Protein AF-A0A7S0SVU7-F1 (afdb_monomer_lite)

pLDDT: mean 75.32, std 24.33, range [24.69, 98.5]

Radius of gyration: 23.38 Å; chains: 1; bounding box: 61×50×59 Å

InterPro domains:
  IPR006555 ATP-dependent helicase, C-terminal [PF13307] (29-167)
  IPR027417 P-loop containing nucleoside triphosphate hydrolase [G3DSA:3.40.50.300] (7-167)
  IPR045028 Helicase superfamily 1/2, DinG/Rad3-like [PTHR11472] (2-167)

Sequence (167 aa):
GAGPSGRTFDFSFSARAAPEMIDELGRLLVNACAVVPGGVVVFFPSFKYADDVYARWVKTGAMGQLSKHKSVFREPRTAAKVEKVLRDFAVAVRNVRNEWNSASTAAGTTPTTARGEGGTHTDSQYHSRAAGGLAGSAKASRAGAVMLCVCGGKLSEGINFKDELGR

Organism: NCBI:txid81844

Foldseek 3Di:
DAFPVRHDADCPPVCCLPLVNLVRVLRRLLVCLQPDFFAAEAADADPVSLVSSVVSCVVVVSVVSSVLAAAEAEADQDPVCRVVSVVVQNVQRVLLVVVVVVVVVVVPDDPPPPDDDDDDDDDDDDDDDDDDDDDPPPPSSRRGHYYYHYPVGPCNPPPPPPPSRHD

Secondary structure (DSSP, 8-state):
-B-TTSPBP--STTTTTSHHHHHHHHHHHHHHHHHS-EEEEEEES-HHHHHHHHHHHHHHSHHHHHHHHSEEEE--SSHHHHHHHHHHHHHHHHHHHHHHHHHHHHTT-----------------------------------EEEEEEETTSHHHHH----TTS--

Structure (mmCIF, N/CA/C/O backbone):
data_AF-A0A7S0SVU7-F1
#
_entry.id   AF-A0A7S0SVU7-F1
#
loop_
_atom_site.group_PDB
_atom_site.id
_atom_site.type_symbol
_atom_site.label_atom_id
_atom_site.label_alt_id
_atom_site.label_comp_id
_atom_site.label_asym_id
_atom_site.label_entity_id
_atom_site.label_seq_id
_atom_site.pdbx_PDB_ins_code
_atom_site.Cartn_x
_atom_site.Cartn_y
_atom_site.Cartn_z
_atom_site.occupancy
_atom_site.B_iso_or_equiv
_atom_site.auth_seq_id
_atom_site.auth_comp_id
_atom_site.auth_asym_id
_atom_site.auth_atom_id
_atom_site.pdbx_PDB_model_num
ATOM 1 N N . GLY A 1 1 ? -4.982 -18.646 -6.485 1.00 74.19 1 GLY A N 1
ATOM 2 C CA . GLY A 1 1 ? -6.172 -17.918 -5.997 1.00 74.19 1 GLY A CA 1
ATOM 3 C C . GLY A 1 1 ? -6.513 -16.799 -6.963 1.00 74.19 1 GLY A C 1
ATOM 4 O O . GLY A 1 1 ? -5.608 -16.330 -7.646 1.00 74.19 1 GLY A O 1
ATOM 5 N N . ALA A 1 2 ? -7.783 -16.404 -7.050 1.00 89.88 2 ALA A N 1
ATOM 6 C CA . ALA A 1 2 ? -8.232 -15.284 -7.883 1.00 89.88 2 ALA A CA 1
ATOM 7 C C . ALA A 1 2 ? -8.342 -13.987 -7.066 1.00 89.88 2 ALA A C 1
ATOM 9 O O . ALA A 1 2 ? -8.571 -14.028 -5.856 1.00 89.88 2 ALA A O 1
ATOM 10 N N . GLY A 1 3 ? -8.147 -12.852 -7.730 1.00 90.00 3 GLY A N 1
ATOM 11 C CA . GLY A 1 3 ? -8.299 -11.518 -7.172 1.00 90.00 3 GLY A CA 1
ATOM 12 C C . GLY A 1 3 ? -9.733 -10.987 -7.243 1.00 90.00 3 GLY A C 1
ATOM 13 O O . GLY A 1 3 ? -10.622 -11.658 -7.772 1.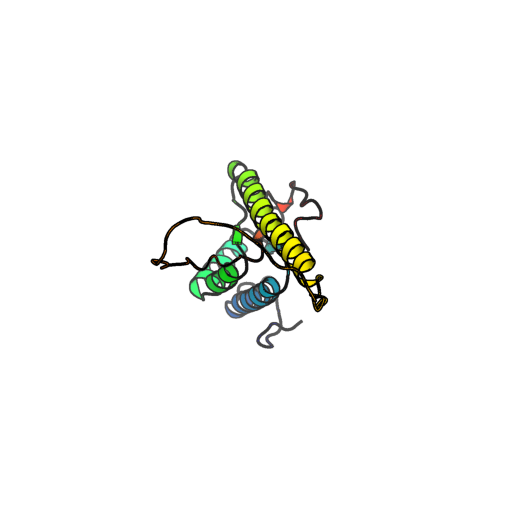00 90.00 3 GLY A O 1
ATOM 14 N N . PRO A 1 4 ? -9.976 -9.778 -6.705 1.00 93.75 4 PRO A N 1
ATOM 15 C CA . PRO A 1 4 ? -11.314 -9.187 -6.607 1.00 93.75 4 PRO A CA 1
ATOM 16 C C . PRO A 1 4 ? -12.079 -9.017 -7.928 1.00 93.75 4 PRO A C 1
ATOM 18 O O . PRO A 1 4 ? -13.301 -8.930 -7.907 1.00 93.75 4 PRO A O 1
ATOM 21 N N . SER A 1 5 ? -11.391 -8.955 -9.068 1.00 93.75 5 SER A N 1
ATOM 22 C CA . SER A 1 5 ? -11.994 -8.898 -10.407 1.00 93.75 5 SER A CA 1
ATOM 23 C C . SER A 1 5 ? -12.196 -10.277 -11.050 1.00 93.75 5 SER A C 1
ATOM 25 O O . SER A 1 5 ? -12.621 -10.362 -12.199 1.00 93.75 5 SER A O 1
ATOM 27 N N . GLY A 1 6 ? -11.859 -11.363 -10.346 1.00 91.25 6 GLY A N 1
ATOM 28 C CA . GLY A 1 6 ? -11.866 -12.730 -10.874 1.00 91.25 6 GLY A CA 1
ATOM 29 C C . GLY A 1 6 ? -10.586 -13.121 -11.621 1.00 91.25 6 GLY A C 1
ATOM 30 O O . GLY A 1 6 ? -10.448 -14.267 -12.041 1.00 91.25 6 GLY A O 1
ATOM 31 N N . ARG A 1 7 ? -9.616 -12.208 -11.764 1.00 92.19 7 ARG A N 1
ATOM 32 C CA . ARG A 1 7 ? -8.323 -12.496 -12.402 1.00 92.19 7 ARG A CA 1
ATOM 33 C C . ARG A 1 7 ? -7.458 -13.390 -11.514 1.00 92.19 7 ARG A C 1
ATOM 35 O O . ARG A 1 7 ? -7.296 -13.113 -10.331 1.00 92.19 7 ARG A O 1
ATOM 42 N N . THR A 1 8 ? -6.846 -14.429 -12.074 1.00 93.38 8 THR A N 1
ATOM 43 C CA . THR A 1 8 ? -5.883 -15.264 -11.339 1.00 93.38 8 THR A CA 1
ATOM 44 C C . THR A 1 8 ? -4.658 -14.453 -10.932 1.00 93.38 8 THR A C 1
ATOM 46 O O . THR A 1 8 ? -4.084 -13.743 -11.755 1.00 93.38 8 THR A O 1
ATOM 49 N N . PHE A 1 9 ? -4.233 -14.586 -9.675 1.00 92.56 9 PHE A N 1
ATOM 50 C CA . PHE A 1 9 ? -2.966 -14.016 -9.239 1.00 92.56 9 PHE A CA 1
ATOM 51 C C . PHE A 1 9 ? -1.785 -14.845 -9.747 1.00 92.56 9 PHE A C 1
ATOM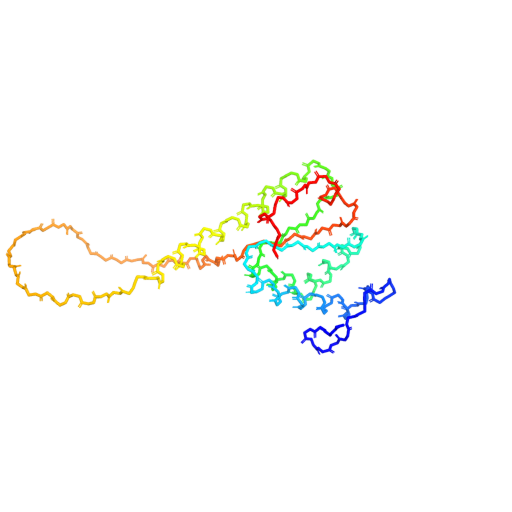 53 O O . PHE A 1 9 ? -1.649 -16.012 -9.382 1.00 92.56 9 PHE A O 1
ATOM 60 N N . ASP A 1 10 ? -0.905 -14.208 -10.515 1.00 91.69 10 ASP A N 1
ATOM 61 C CA . ASP A 1 10 ? 0.417 -14.718 -10.863 1.00 91.69 10 ASP A CA 1
ATOM 62 C C . ASP A 1 10 ? 1.504 -13.735 -10.400 1.00 91.69 10 ASP A C 1
ATOM 64 O O . ASP A 1 10 ? 1.736 -12.682 -10.996 1.00 91.69 10 ASP A O 1
ATOM 68 N N . PHE A 1 11 ? 2.171 -14.086 -9.300 1.00 89.81 11 PHE A N 1
ATOM 69 C CA . PHE A 1 11 ? 3.273 -13.309 -8.731 1.00 89.81 11 PHE A CA 1
ATOM 70 C C . PHE A 1 11 ? 4.654 -13.878 -9.086 1.00 89.81 11 PHE A C 1
ATOM 72 O O . PHE A 1 11 ? 5.644 -13.560 -8.418 1.00 89.81 11 PHE A O 1
ATOM 79 N N . SER A 1 12 ? 4.745 -14.692 -10.144 1.00 91.25 12 SER A N 1
ATOM 80 C CA . SER A 1 12 ? 6.028 -15.070 -10.735 1.00 91.25 12 SER A CA 1
ATOM 81 C C . SER A 1 12 ? 6.843 -13.828 -11.114 1.00 91.25 12 SER A C 1
ATOM 83 O O . SER A 1 12 ? 6.317 -12.725 -11.298 1.00 91.25 12 SER A O 1
ATOM 85 N N . PHE A 1 13 ? 8.163 -13.986 -11.215 1.00 85.50 13 PHE A N 1
ATOM 86 C CA . PHE A 1 13 ? 9.064 -12.867 -11.496 1.00 85.50 13 PHE A CA 1
ATOM 87 C C . PHE A 1 13 ? 8.691 -12.108 -12.781 1.00 85.50 13 PHE A C 1
ATOM 89 O O . PHE A 1 13 ? 8.782 -10.880 -12.805 1.00 85.50 13 PHE A O 1
ATOM 96 N N . SER A 1 14 ? 8.237 -12.828 -13.809 1.00 89.12 14 SER A N 1
ATOM 97 C CA . SER A 1 14 ? 7.829 -12.285 -15.106 1.00 89.12 14 SER A CA 1
ATOM 98 C C . SER A 1 14 ? 6.460 -11.602 -15.073 1.00 89.12 14 SER A C 1
ATOM 100 O O . SER A 1 14 ? 6.292 -10.567 -15.712 1.00 89.12 14 SER A O 1
ATOM 102 N N . ALA A 1 15 ? 5.491 -12.139 -14.326 1.00 92.31 15 ALA A N 1
ATOM 103 C CA . ALA A 1 15 ? 4.114 -11.643 -14.345 1.00 92.31 15 ALA A CA 1
ATOM 104 C C . ALA A 1 15 ? 3.828 -10.559 -13.295 1.00 92.31 15 ALA A C 1
ATOM 106 O O . ALA A 1 15 ? 2.997 -9.681 -13.521 1.00 92.31 15 ALA A O 1
ATOM 107 N N . ARG A 1 16 ? 4.540 -10.556 -12.159 1.00 93.31 16 ARG A N 1
ATOM 108 C CA . ARG A 1 16 ? 4.237 -9.665 -11.021 1.00 93.31 16 ARG A CA 1
ATOM 109 C C . ARG A 1 16 ? 4.302 -8.171 -11.349 1.00 93.31 16 ARG A C 1
ATOM 111 O O . ARG A 1 16 ? 3.677 -7.370 -10.657 1.00 93.31 16 ARG A O 1
ATOM 118 N N . ALA A 1 17 ? 5.096 -7.788 -12.349 1.00 93.81 17 ALA A N 1
ATOM 119 C CA . ALA A 1 17 ? 5.258 -6.400 -12.783 1.00 93.81 17 ALA A CA 1
ATOM 120 C C . ALA A 1 17 ? 4.217 -5.966 -13.829 1.00 93.81 17 ALA A C 1
ATOM 122 O O . ALA A 1 17 ? 4.190 -4.791 -14.196 1.00 93.81 17 ALA A O 1
ATOM 123 N N . ALA A 1 18 ? 3.362 -6.883 -14.297 1.00 96.12 18 ALA A N 1
ATOM 124 C CA . ALA A 1 18 ? 2.284 -6.550 -15.215 1.00 96.12 18 ALA A CA 1
ATOM 125 C C . ALA A 1 18 ? 1.322 -5.536 -14.560 1.00 96.12 18 ALA A C 1
ATOM 127 O O . ALA A 1 18 ? 0.943 -5.722 -13.395 1.00 96.12 18 ALA A O 1
ATOM 128 N N . PRO A 1 19 ? 0.902 -4.470 -15.269 1.00 96.44 19 PRO A N 1
ATOM 129 C CA . PRO A 1 19 ? 0.006 -3.455 -14.717 1.00 96.44 19 PRO A CA 1
ATOM 130 C C . PRO A 1 19 ? -1.276 -4.039 -14.120 1.00 96.44 19 PRO A C 1
ATOM 132 O O . PRO A 1 19 ? -1.710 -3.613 -13.054 1.00 96.44 19 PRO A O 1
ATOM 135 N N . GLU A 1 20 ? -1.849 -5.052 -14.768 1.00 95.62 20 GLU A N 1
ATOM 136 C CA . GLU A 1 20 ? -3.075 -5.718 -14.337 1.00 95.62 20 GLU A CA 1
ATOM 137 C C . GLU A 1 20 ? -2.869 -6.453 -13.012 1.00 95.62 20 GLU A C 1
ATOM 139 O O . GLU A 1 20 ? -3.749 -6.425 -12.156 1.00 95.62 20 GLU A O 1
ATOM 144 N N . MET A 1 21 ? -1.700 -7.071 -12.825 1.00 96.75 21 MET A N 1
ATOM 145 C CA . MET A 1 21 ? -1.337 -7.767 -11.591 1.00 96.75 21 MET A CA 1
ATOM 146 C C . MET A 1 21 ? -1.143 -6.795 -10.427 1.00 96.75 21 MET A C 1
ATOM 148 O O . MET A 1 21 ? -1.625 -7.046 -9.321 1.00 96.75 21 MET A O 1
ATOM 152 N N . ILE A 1 22 ? -0.487 -5.660 -10.678 1.00 97.50 22 ILE A N 1
ATOM 153 C CA . ILE A 1 22 ? -0.302 -4.605 -9.674 1.00 97.50 22 ILE A CA 1
ATOM 154 C C . ILE A 1 22 ? -1.647 -3.976 -9.288 1.00 97.50 22 ILE A C 1
ATOM 156 O O . ILE A 1 22 ? -1.901 -3.734 -8.105 1.00 97.50 22 ILE A O 1
ATOM 160 N N . ASP A 1 23 ? -2.522 -3.725 -10.262 1.00 97.69 23 ASP A N 1
ATOM 161 C CA . ASP A 1 23 ? -3.856 -3.182 -10.007 1.00 97.69 23 ASP A CA 1
ATOM 162 C C . ASP A 1 23 ? -4.708 -4.169 -9.201 1.00 97.69 23 ASP A C 1
ATOM 164 O O . ASP A 1 23 ? -5.414 -3.769 -8.274 1.00 97.69 23 ASP A O 1
ATOM 168 N N . GLU A 1 24 ? -4.611 -5.462 -9.513 1.00 97.31 24 GLU A N 1
ATOM 169 C CA . GLU A 1 24 ? -5.346 -6.505 -8.805 1.00 97.31 24 GLU A CA 1
ATOM 170 C C . GLU A 1 24 ? -4.891 -6.657 -7.353 1.00 97.31 24 GLU A C 1
ATOM 172 O O . GLU A 1 24 ? -5.723 -6.762 -6.448 1.00 97.31 24 GLU A O 1
ATOM 177 N N . LEU A 1 25 ? -3.580 -6.570 -7.111 1.00 96.81 25 LEU A N 1
ATOM 178 C CA . LEU A 1 25 ? -3.026 -6.494 -5.761 1.00 96.81 25 LEU A CA 1
ATOM 179 C C . LEU A 1 25 ? -3.537 -5.250 -5.017 1.00 96.81 25 LEU A C 1
ATOM 181 O O . LEU A 1 25 ? -3.876 -5.329 -3.836 1.00 96.81 25 LEU A O 1
ATOM 185 N N . GLY A 1 26 ? -3.640 -4.110 -5.706 1.00 97.69 26 GLY A N 1
ATOM 186 C CA . GLY A 1 26 ? -4.186 -2.875 -5.141 1.00 97.69 26 GLY A CA 1
ATOM 187 C C . GLY A 1 26 ? -5.641 -3.028 -4.696 1.00 97.69 26 GLY A C 1
ATOM 188 O O . GLY A 1 26 ? -5.980 -2.653 -3.574 1.00 97.69 26 GLY A O 1
ATOM 189 N N . ARG A 1 27 ? -6.493 -3.637 -5.532 1.00 97.69 27 ARG A N 1
ATOM 190 C CA . ARG A 1 27 ? -7.896 -3.935 -5.182 1.00 97.69 27 ARG A CA 1
ATOM 191 C C . ARG A 1 27 ? -7.988 -4.859 -3.973 1.00 97.69 27 ARG A C 1
ATOM 193 O O . ARG A 1 27 ? -8.775 -4.598 -3.066 1.00 97.69 27 ARG A O 1
ATOM 200 N N . LEU A 1 28 ? -7.164 -5.909 -3.940 1.00 96.69 28 LEU A N 1
ATOM 201 C CA . LEU A 1 28 ? -7.119 -6.841 -2.814 1.00 96.69 28 LEU A CA 1
ATOM 202 C C . LEU A 1 28 ? -6.783 -6.112 -1.512 1.00 96.69 28 LEU A C 1
ATOM 204 O O . LEU A 1 28 ? -7.476 -6.289 -0.513 1.00 96.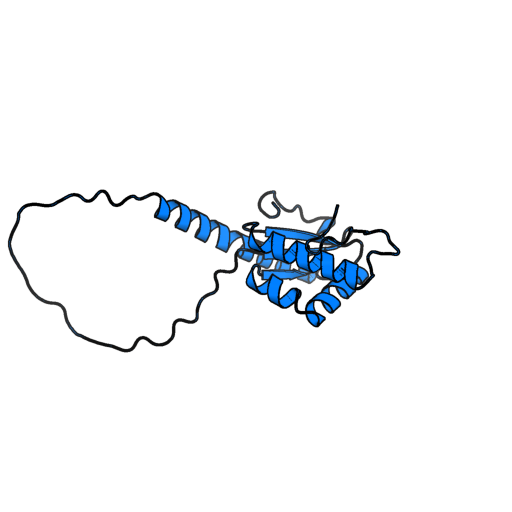69 28 LEU A O 1
ATOM 208 N N . LEU A 1 29 ? -5.753 -5.266 -1.527 1.00 96.94 29 LEU A N 1
ATOM 209 C CA . LEU A 1 29 ? -5.322 -4.543 -0.334 1.00 96.94 29 LEU A CA 1
ATOM 210 C C . LEU A 1 29 ? -6.326 -3.489 0.121 1.00 96.94 29 LEU A C 1
ATOM 212 O O . LEU A 1 29 ? -6.503 -3.330 1.326 1.00 96.94 29 LEU A O 1
ATOM 216 N N . VAL A 1 30 ? -7.011 -2.804 -0.798 1.00 97.12 30 VAL A N 1
ATOM 217 C CA . VAL A 1 30 ? -8.109 -1.891 -0.443 1.00 97.12 30 VAL A CA 1
ATOM 218 C C . VAL A 1 30 ? -9.227 -2.656 0.265 1.00 97.12 30 VAL A C 1
ATOM 220 O O . VAL A 1 30 ? -9.636 -2.249 1.350 1.00 97.12 30 VAL A O 1
ATOM 223 N N . ASN A 1 31 ? -9.656 -3.794 -0.289 1.00 95.81 31 ASN A N 1
ATOM 224 C CA . ASN A 1 31 ? -10.706 -4.622 0.308 1.00 95.81 31 ASN A CA 1
ATOM 225 C C . ASN A 1 31 ? -10.296 -5.152 1.687 1.00 95.81 31 ASN A C 1
ATOM 227 O O . ASN A 1 31 ? -11.066 -5.053 2.639 1.00 95.81 31 ASN A O 1
ATOM 231 N N . ALA A 1 32 ? -9.068 -5.659 1.819 1.00 94.56 32 ALA A N 1
ATOM 232 C CA . ALA A 1 32 ? -8.545 -6.130 3.096 1.00 94.56 32 ALA A CA 1
ATOM 233 C C . ALA A 1 32 ? -8.475 -4.991 4.126 1.00 94.56 32 ALA A C 1
ATOM 235 O O . ALA A 1 32 ? -8.959 -5.125 5.248 1.00 94.56 32 ALA A O 1
ATOM 236 N N . CYS A 1 33 ? -7.939 -3.830 3.743 1.00 94.06 33 CYS A N 1
ATOM 237 C CA . CYS A 1 33 ? -7.799 -2.689 4.647 1.00 94.06 33 CYS A CA 1
ATOM 238 C C . CYS A 1 33 ? -9.136 -2.054 5.046 1.00 94.06 33 CYS A C 1
ATOM 240 O O . CYS A 1 33 ? -9.171 -1.355 6.057 1.00 94.06 33 CYS A O 1
ATOM 242 N N . ALA A 1 34 ? -10.211 -2.289 4.290 1.00 92.31 34 ALA A N 1
ATOM 243 C CA . ALA A 1 34 ? -11.551 -1.836 4.645 1.00 92.31 34 ALA A CA 1
ATOM 244 C C . ALA A 1 34 ? -12.149 -2.605 5.836 1.00 92.31 34 ALA A C 1
ATOM 246 O O . ALA A 1 34 ? -12.976 -2.043 6.549 1.00 92.31 34 ALA A O 1
ATOM 247 N N . VAL A 1 35 ? -11.735 -3.859 6.059 1.00 89.31 35 VAL A N 1
ATOM 248 C CA . VAL A 1 35 ? -12.337 -4.745 7.075 1.00 89.31 35 VAL A CA 1
ATOM 249 C C . VAL A 1 35 ? -11.377 -5.153 8.190 1.00 89.31 35 VAL A C 1
ATOM 251 O O . VAL A 1 35 ? -11.823 -5.429 9.298 1.00 89.31 35 VAL A O 1
ATOM 254 N N . VAL A 1 36 ? -10.066 -5.182 7.934 1.00 88.31 36 VAL A N 1
ATOM 255 C CA . VAL A 1 36 ? -9.068 -5.539 8.950 1.00 88.31 36 VAL A CA 1
ATOM 256 C C . VAL A 1 36 ? -8.856 -4.342 9.882 1.00 88.31 36 VAL A C 1
ATOM 258 O O . VAL A 1 36 ? -8.391 -3.301 9.412 1.00 88.31 36 VAL A O 1
ATOM 261 N N . PRO A 1 37 ? -9.146 -4.430 11.192 1.00 85.31 37 PRO A N 1
ATOM 262 C CA . PRO A 1 37 ? -8.851 -3.352 12.132 1.00 85.31 37 PRO A CA 1
ATOM 263 C C . PRO A 1 37 ? -7.344 -3.254 12.419 1.00 85.31 37 PRO A C 1
ATOM 265 O O . PRO A 1 37 ? -6.615 -4.239 12.356 1.00 85.31 37 PRO A O 1
ATOM 268 N N . GLY A 1 38 ? -6.857 -2.063 12.776 1.00 88.25 38 GLY A N 1
ATOM 269 C CA . GLY A 1 38 ? -5.473 -1.888 13.237 1.00 88.25 38 GLY A CA 1
ATOM 270 C C . GLY A 1 38 ? -4.428 -1.897 12.112 1.00 88.25 38 GLY A C 1
ATOM 271 O O . GLY A 1 38 ? -4.567 -1.155 11.134 1.00 88.25 38 GLY A O 1
ATOM 272 N N . GLY A 1 39 ? -3.346 -2.660 12.289 1.00 90.69 39 GLY A N 1
ATOM 273 C CA . GLY A 1 39 ? -2.145 -2.625 11.447 1.00 90.69 39 GLY A CA 1
ATOM 274 C C . GLY A 1 39 ? -2.085 -3.725 10.388 1.00 90.69 39 GLY A C 1
ATOM 275 O O . GLY A 1 39 ? -2.284 -4.890 10.707 1.00 90.69 39 GLY A O 1
ATOM 276 N N . VAL A 1 40 ? -1.755 -3.357 9.148 1.00 93.56 40 VAL A N 1
ATOM 277 C CA . VAL A 1 40 ? -1.444 -4.285 8.047 1.00 93.56 40 VAL A CA 1
ATOM 278 C C . VAL A 1 40 ? 0.003 -4.062 7.608 1.00 93.56 40 VAL A C 1
ATOM 280 O O . VAL A 1 40 ? 0.428 -2.920 7.442 1.00 93.56 40 VAL A O 1
ATOM 283 N N . VAL A 1 41 ? 0.768 -5.126 7.378 1.00 93.81 41 VAL A N 1
ATOM 284 C CA . VAL A 1 41 ? 2.140 -5.031 6.854 1.00 93.81 41 VAL A CA 1
ATOM 285 C C . VAL A 1 41 ? 2.226 -5.812 5.549 1.00 93.81 41 VAL A C 1
ATOM 287 O O . VAL A 1 41 ? 1.827 -6.971 5.485 1.00 93.81 41 VAL A O 1
ATOM 290 N N . VAL A 1 42 ? 2.725 -5.170 4.494 1.00 95.25 42 VAL A N 1
ATOM 291 C CA . VAL A 1 42 ? 2.846 -5.747 3.150 1.00 95.25 42 VAL A CA 1
ATOM 292 C C . VAL A 1 42 ? 4.318 -5.803 2.782 1.00 95.25 42 VAL A C 1
ATOM 294 O O . VAL A 1 42 ? 4.961 -4.760 2.704 1.00 95.25 42 VAL A O 1
ATOM 297 N N . PHE A 1 43 ? 4.848 -6.996 2.525 1.00 94.44 43 PHE A N 1
ATOM 298 C CA . PHE A 1 43 ? 6.246 -7.175 2.140 1.00 94.44 43 PHE A CA 1
ATOM 299 C C . PHE A 1 43 ? 6.400 -7.357 0.631 1.00 94.44 43 PHE A C 1
ATOM 301 O O . PHE A 1 43 ? 5.779 -8.226 0.020 1.00 94.44 43 PHE A O 1
ATOM 308 N N . PHE A 1 44 ? 7.272 -6.550 0.035 1.00 95.00 44 PHE A N 1
ATOM 309 C CA . PHE A 1 44 ? 7.658 -6.628 -1.365 1.00 95.00 44 PHE A CA 1
ATOM 310 C C . PHE A 1 44 ? 9.038 -7.288 -1.524 1.00 95.00 44 PHE A C 1
ATOM 312 O O . PHE A 1 44 ? 9.922 -7.088 -0.694 1.00 95.00 44 PHE A O 1
ATOM 319 N N . PRO A 1 45 ? 9.289 -8.008 -2.630 1.00 93.00 45 PRO A N 1
ATOM 320 C CA . PRO A 1 45 ? 10.558 -8.695 -2.889 1.00 93.00 45 PRO A CA 1
ATOM 321 C C . PRO A 1 45 ? 11.757 -7.767 -3.139 1.00 93.00 45 PRO A C 1
ATOM 323 O O . PRO A 1 45 ? 12.887 -8.237 -3.187 1.00 93.00 45 PRO A O 1
ATOM 326 N N . SER A 1 46 ? 11.537 -6.474 -3.396 1.00 92.81 46 SER A N 1
ATOM 327 C CA . SER A 1 46 ? 12.613 -5.489 -3.561 1.00 92.81 46 SER A CA 1
ATOM 328 C C . SER A 1 46 ? 12.076 -4.063 -3.456 1.00 92.81 46 SER A C 1
ATOM 330 O O . SER A 1 46 ? 10.903 -3.811 -3.745 1.00 92.81 46 SER A O 1
ATOM 332 N N . PHE A 1 47 ? 12.957 -3.108 -3.149 1.00 93.06 47 PHE A N 1
ATOM 333 C CA . PHE A 1 47 ? 12.615 -1.684 -3.174 1.00 93.06 47 PHE A CA 1
ATOM 334 C C . PHE A 1 47 ? 12.169 -1.208 -4.556 1.00 93.06 47 PHE A C 1
ATOM 336 O O . PHE A 1 47 ? 11.243 -0.411 -4.646 1.00 93.06 47 PHE A O 1
ATOM 343 N N . LYS A 1 48 ? 12.795 -1.706 -5.631 1.00 94.38 48 LYS A N 1
ATOM 344 C CA . LYS A 1 48 ? 12.408 -1.326 -6.994 1.00 94.38 48 LYS A CA 1
ATOM 345 C C . LYS A 1 48 ? 10.955 -1.716 -7.268 1.00 94.38 48 LYS A C 1
ATOM 347 O O . LYS A 1 48 ? 10.172 -0.888 -7.713 1.00 94.38 48 LYS A O 1
ATOM 352 N N . TYR A 1 49 ? 10.589 -2.958 -6.955 1.00 95.62 49 TYR A N 1
ATOM 353 C CA . TYR A 1 49 ? 9.221 -3.419 -7.167 1.00 95.62 49 TYR A CA 1
ATOM 354 C C . TYR A 1 49 ? 8.217 -2.664 -6.284 1.00 95.62 49 TYR A C 1
ATOM 356 O O . TYR A 1 49 ? 7.157 -2.279 -6.764 1.00 95.62 49 TYR A O 1
ATOM 364 N N . ALA A 1 50 ? 8.567 -2.375 -5.025 1.00 96.38 50 ALA A N 1
ATOM 365 C CA . ALA A 1 50 ? 7.733 -1.553 -4.148 1.00 96.38 50 ALA A CA 1
ATOM 366 C C . ALA A 1 50 ? 7.513 -0.127 -4.697 1.00 96.38 50 ALA A C 1
ATOM 368 O O . ALA A 1 50 ? 6.417 0.418 -4.568 1.00 96.38 50 ALA A O 1
ATOM 369 N N . ASP A 1 51 ? 8.534 0.481 -5.310 1.00 96.12 51 ASP A N 1
ATOM 370 C CA . ASP A 1 51 ? 8.421 1.787 -5.971 1.00 96.12 51 ASP A CA 1
ATOM 371 C C . ASP A 1 51 ? 7.511 1.727 -7.204 1.00 96.12 51 ASP A C 1
ATOM 373 O O . ASP A 1 51 ? 6.623 2.570 -7.336 1.00 96.12 51 ASP A O 1
ATOM 377 N N . ASP A 1 52 ? 7.687 0.718 -8.065 1.00 97.06 52 ASP A N 1
ATOM 378 C CA . ASP A 1 52 ? 6.868 0.524 -9.269 1.00 97.06 52 ASP A CA 1
ATOM 379 C C . ASP A 1 52 ? 5.379 0.339 -8.898 1.00 97.06 52 ASP A C 1
ATOM 381 O O . ASP A 1 52 ? 4.496 0.992 -9.463 1.00 97.06 52 ASP A O 1
ATOM 385 N N . VAL A 1 53 ? 5.102 -0.500 -7.890 1.00 98.06 53 VAL A N 1
ATOM 386 C CA . VAL A 1 53 ? 3.753 -0.735 -7.349 1.00 98.06 53 VAL A CA 1
ATOM 387 C C . VAL A 1 53 ? 3.153 0.554 -6.792 1.00 98.06 53 VAL A C 1
ATOM 389 O O . VAL A 1 53 ? 2.034 0.927 -7.152 1.00 98.06 53 VAL A O 1
ATOM 392 N N . TYR A 1 54 ? 3.903 1.272 -5.950 1.00 98.00 54 TYR A N 1
ATOM 393 C CA . TYR A 1 54 ? 3.437 2.523 -5.358 1.00 98.00 54 TYR A CA 1
ATOM 394 C C . TYR A 1 54 ? 3.111 3.568 -6.432 1.00 98.00 54 TYR A C 1
ATOM 396 O O . TYR A 1 54 ? 2.041 4.178 -6.398 1.00 98.00 54 TYR A O 1
ATOM 404 N N . ALA A 1 55 ? 3.994 3.749 -7.418 1.00 98.12 55 ALA A N 1
ATOM 405 C CA . ALA A 1 55 ? 3.785 4.688 -8.516 1.00 98.12 55 ALA A CA 1
ATOM 406 C C . ALA A 1 55 ? 2.521 4.348 -9.324 1.00 98.12 55 ALA A C 1
ATOM 408 O O . ALA A 1 55 ? 1.719 5.236 -9.633 1.00 98.12 55 ALA A O 1
ATOM 409 N N . ARG A 1 56 ? 2.290 3.060 -9.615 1.00 98.25 56 ARG A N 1
ATOM 410 C CA . ARG A 1 56 ? 1.079 2.597 -10.305 1.00 98.25 56 ARG A CA 1
ATOM 411 C C . ARG A 1 56 ? -0.183 2.864 -9.485 1.00 98.25 56 ARG A C 1
ATOM 413 O O . ARG A 1 56 ? -1.166 3.345 -10.047 1.00 98.25 56 ARG A O 1
ATOM 420 N N . TRP A 1 57 ? -0.173 2.603 -8.180 1.00 98.50 57 TRP A N 1
ATOM 421 C CA . TRP A 1 57 ? -1.330 2.854 -7.312 1.00 98.50 57 TRP A CA 1
ATOM 422 C C . TRP A 1 57 ? -1.638 4.334 -7.114 1.00 98.50 57 TRP A C 1
ATOM 424 O O . TRP A 1 57 ? -2.808 4.695 -6.988 1.00 98.50 57 TRP A O 1
ATOM 434 N N . VAL A 1 58 ? -0.621 5.201 -7.108 1.00 98.06 58 VAL A N 1
ATOM 435 C CA . VAL A 1 58 ? -0.831 6.655 -7.159 1.00 98.06 58 VAL A CA 1
ATOM 436 C C . VAL A 1 58 ? -1.506 7.031 -8.477 1.00 98.06 58 VAL A C 1
ATOM 438 O O . VAL A 1 58 ? -2.542 7.690 -8.459 1.00 98.06 58 VAL A O 1
ATOM 441 N N . LYS A 1 59 ? -0.985 6.547 -9.611 1.00 98.19 59 LYS A N 1
ATOM 442 C CA . LYS A 1 59 ? -1.522 6.844 -10.949 1.00 98.19 59 LYS A CA 1
ATOM 443 C C . LYS A 1 59 ? -2.963 6.358 -11.154 1.00 98.19 59 LYS A C 1
ATOM 445 O O . LYS A 1 59 ? -3.737 7.027 -11.827 1.00 98.19 59 LYS A O 1
ATOM 450 N N . THR A 1 60 ? -3.319 5.197 -10.611 1.00 97.50 60 THR A N 1
ATOM 451 C CA . THR A 1 60 ? -4.649 4.573 -10.781 1.00 97.50 60 THR A CA 1
ATOM 452 C C . THR A 1 60 ? -5.649 4.942 -9.688 1.00 97.50 60 THR A C 1
ATOM 454 O O . THR A 1 60 ? -6.810 4.550 -9.758 1.00 97.50 60 THR A O 1
ATOM 457 N N . GLY A 1 61 ? -5.219 5.678 -8.660 1.00 97.88 61 GLY A N 1
ATOM 458 C CA . GLY A 1 61 ? -6.070 6.085 -7.543 1.00 97.88 61 GLY A CA 1
ATOM 459 C C . GLY A 1 61 ? -6.265 5.023 -6.455 1.00 97.88 61 GLY A C 1
ATOM 460 O O . GLY A 1 61 ? -6.887 5.327 -5.434 1.00 97.88 61 GLY A O 1
ATOM 461 N N . ALA A 1 62 ? -5.698 3.819 -6.598 1.00 97.81 62 ALA A N 1
ATOM 462 C CA . ALA A 1 62 ? -5.719 2.793 -5.551 1.00 97.81 62 ALA A CA 1
ATOM 463 C C . ALA A 1 62 ? -5.093 3.304 -4.241 1.00 97.81 62 ALA A C 1
ATOM 465 O O . ALA A 1 62 ? -5.630 3.056 -3.163 1.00 97.81 62 ALA A O 1
ATOM 466 N N . MET A 1 63 ? -4.031 4.116 -4.327 1.00 97.75 63 MET A N 1
ATOM 467 C CA . MET A 1 63 ? -3.432 4.746 -3.147 1.00 97.75 63 MET A CA 1
ATOM 468 C C . MET A 1 63 ? -4.394 5.703 -2.433 1.00 97.75 63 MET A C 1
ATOM 470 O O . MET A 1 63 ? -4.417 5.769 -1.201 1.00 97.75 63 MET A O 1
ATOM 474 N N . GLY A 1 64 ? -5.209 6.430 -3.198 1.00 97.25 64 GLY A N 1
ATOM 475 C CA . GLY A 1 64 ? -6.242 7.300 -2.648 1.00 97.25 64 GLY A CA 1
ATOM 476 C C . GLY A 1 64 ? -7.303 6.502 -1.896 1.00 97.25 64 GLY A C 1
ATOM 477 O O . GLY A 1 64 ? -7.657 6.873 -0.782 1.00 97.25 64 GLY A O 1
ATOM 478 N N . GLN A 1 65 ? -7.757 5.374 -2.456 1.00 96.81 65 GLN A N 1
ATOM 479 C CA . GLN A 1 65 ? -8.716 4.489 -1.782 1.00 96.81 65 GLN A CA 1
ATOM 480 C C . GLN A 1 65 ? -8.124 3.868 -0.514 1.00 96.81 65 GLN A C 1
ATOM 482 O O . GLN A 1 65 ? -8.752 3.909 0.538 1.00 96.81 65 GLN A O 1
ATOM 487 N N . LEU A 1 66 ? -6.883 3.380 -0.572 1.00 95.62 66 LEU A N 1
ATOM 488 C CA . LEU A 1 66 ? -6.204 2.803 0.588 1.00 95.62 66 LEU A CA 1
ATOM 489 C C . LEU A 1 66 ? -6.083 3.823 1.734 1.00 95.62 66 LEU A C 1
ATOM 491 O O . LEU A 1 66 ? -6.355 3.502 2.890 1.00 95.62 66 LEU A O 1
ATOM 495 N N . SER A 1 67 ? -5.787 5.082 1.392 1.00 95.44 67 SER A N 1
ATOM 496 C CA . SER A 1 67 ? -5.656 6.195 2.345 1.00 95.44 67 SER A CA 1
ATOM 497 C C . SER A 1 67 ? -6.976 6.647 2.988 1.00 95.44 67 SER A C 1
ATOM 499 O O . SER A 1 67 ? -6.943 7.375 3.988 1.00 95.44 67 SER A O 1
ATOM 501 N N . LYS A 1 68 ? -8.131 6.242 2.433 1.00 94.12 68 LYS A N 1
ATOM 502 C CA . LYS A 1 68 ? -9.447 6.433 3.068 1.00 94.12 68 LYS A CA 1
ATOM 503 C C . LYS A 1 68 ? -9.653 5.471 4.234 1.00 94.12 68 LYS A C 1
ATOM 505 O O . LYS A 1 68 ? -10.323 5.832 5.193 1.00 94.12 68 LYS A O 1
ATOM 510 N N . HIS A 1 69 ? -9.063 4.278 4.164 1.00 92.19 69 HIS A N 1
ATOM 511 C CA . HIS A 1 69 ? -9.216 3.251 5.192 1.00 92.19 69 HIS A CA 1
ATOM 512 C C . HIS A 1 69 ? -8.090 3.291 6.229 1.00 92.19 69 HIS A C 1
ATOM 514 O O . HIS A 1 69 ? -8.356 3.169 7.424 1.00 92.19 69 HIS A O 1
ATOM 520 N N . LYS A 1 70 ? -6.834 3.480 5.801 1.00 93.00 70 LYS A N 1
ATOM 521 C CA . LYS A 1 70 ? -5.655 3.405 6.679 1.00 93.00 70 LYS A CA 1
ATOM 522 C C . LYS A 1 70 ? -4.607 4.459 6.343 1.00 93.00 70 LYS A C 1
ATOM 524 O O . LYS A 1 70 ? -4.420 4.825 5.187 1.00 93.00 70 LYS A O 1
ATOM 529 N N . SER A 1 71 ? -3.871 4.916 7.354 1.00 94.75 71 SER A N 1
ATOM 530 C CA . SER A 1 71 ? -2.650 5.701 7.137 1.00 94.75 71 SER A CA 1
ATOM 531 C C . SER A 1 71 ? -1.594 4.828 6.457 1.00 94.75 71 SER A C 1
ATOM 533 O O . SER A 1 71 ? -1.297 3.741 6.948 1.00 94.75 71 SER A O 1
ATOM 535 N N . VAL A 1 72 ? -1.027 5.284 5.339 1.00 96.00 72 VAL A N 1
ATOM 536 C CA . VAL A 1 72 ? -0.058 4.495 4.563 1.00 96.00 72 VAL A CA 1
ATOM 537 C C . VAL A 1 72 ? 1.369 4.938 4.860 1.00 96.00 72 VAL A C 1
ATOM 539 O O . VAL A 1 72 ? 1.714 6.107 4.696 1.00 96.00 72 VAL A O 1
ATOM 542 N N . PHE A 1 73 ? 2.204 3.983 5.256 1.00 95.69 73 PHE A N 1
ATOM 543 C CA . PHE A 1 73 ? 3.623 4.156 5.540 1.00 95.69 73 PHE A CA 1
ATOM 544 C C . PHE A 1 73 ? 4.457 3.346 4.552 1.00 95.69 73 PHE A C 1
ATOM 546 O O . PHE A 1 73 ? 4.028 2.303 4.059 1.00 95.69 73 PHE A O 1
ATOM 553 N N . ARG A 1 74 ? 5.668 3.821 4.266 1.00 95.12 74 ARG A N 1
ATOM 554 C CA . ARG A 1 74 ? 6.617 3.141 3.380 1.00 95.12 74 ARG A CA 1
ATOM 555 C C . ARG A 1 74 ? 7.933 2.950 4.098 1.00 95.12 74 ARG A C 1
ATOM 557 O O . ARG A 1 74 ? 8.376 3.846 4.817 1.00 95.12 74 ARG A O 1
ATOM 564 N N . GLU A 1 75 ? 8.566 1.817 3.849 1.00 90.38 75 GLU A N 1
ATOM 565 C CA . GLU A 1 75 ? 9.906 1.564 4.342 1.00 90.38 75 GLU A CA 1
ATOM 566 C C . GLU A 1 75 ? 10.899 2.600 3.796 1.00 90.38 75 GLU A C 1
ATOM 568 O O . GLU A 1 75 ? 11.045 2.740 2.575 1.00 90.38 75 GLU A O 1
ATOM 573 N N . PRO A 1 76 ? 11.590 3.350 4.671 1.00 88.31 76 PRO A N 1
ATOM 574 C CA . PRO A 1 76 ? 12.624 4.263 4.230 1.00 88.31 76 PRO A CA 1
ATOM 575 C C . PRO A 1 76 ? 13.873 3.487 3.805 1.00 88.31 76 PRO A C 1
ATOM 577 O O . PRO A 1 76 ? 14.254 2.490 4.408 1.00 88.31 76 PRO A O 1
ATOM 580 N N . ARG A 1 77 ? 14.579 4.010 2.799 1.00 86.00 77 ARG A N 1
ATOM 581 C CA . ARG A 1 77 ? 15.853 3.444 2.319 1.00 86.00 77 ARG A CA 1
ATOM 582 C C . ARG A 1 77 ? 17.022 3.669 3.282 1.00 86.00 77 ARG A C 1
ATOM 584 O O . ARG A 1 77 ? 18.068 3.050 3.126 1.00 86.00 77 ARG A O 1
ATOM 591 N N . THR A 1 78 ? 16.872 4.578 4.245 1.00 84.38 78 THR A N 1
ATOM 592 C CA . THR A 1 78 ? 17.933 4.964 5.180 1.00 84.38 78 THR A CA 1
ATOM 593 C C . THR A 1 78 ? 17.557 4.630 6.617 1.00 84.38 78 THR A C 1
ATOM 595 O O . THR A 1 78 ? 16.452 4.932 7.073 1.00 84.38 78 THR A O 1
ATOM 598 N N . ALA A 1 79 ? 18.516 4.063 7.355 1.00 81.44 79 ALA A N 1
ATOM 599 C CA . ALA A 1 79 ? 18.329 3.640 8.743 1.00 81.44 79 ALA A CA 1
ATOM 600 C C . ALA A 1 79 ? 17.888 4.790 9.665 1.00 81.44 79 ALA A C 1
ATOM 602 O O . ALA A 1 79 ? 17.021 4.603 10.510 1.00 81.44 79 ALA A O 1
ATOM 603 N N . ALA A 1 80 ? 18.387 6.010 9.442 1.00 86.62 80 ALA A N 1
ATOM 604 C CA . ALA A 1 80 ? 18.060 7.176 10.268 1.00 86.62 80 ALA A CA 1
ATOM 605 C C . ALA A 1 80 ? 16.553 7.506 10.338 1.00 86.62 80 ALA A C 1
ATOM 607 O O . ALA A 1 80 ? 16.101 8.146 11.282 1.00 86.62 80 ALA A O 1
ATOM 608 N N . LYS A 1 81 ? 15.761 7.093 9.338 1.00 86.19 81 LYS A N 1
ATOM 609 C CA . LYS A 1 81 ? 14.314 7.373 9.280 1.00 86.19 81 LYS A CA 1
ATOM 610 C C . LYS A 1 81 ? 13.454 6.205 9.759 1.00 86.19 81 LYS A C 1
ATOM 612 O O . LYS A 1 81 ? 12.266 6.401 10.010 1.00 86.19 81 LYS A O 1
ATOM 617 N N . VAL A 1 82 ? 14.041 5.014 9.878 1.00 86.06 82 VAL A N 1
ATOM 618 C CA . VAL A 1 82 ? 13.340 3.763 10.187 1.00 86.06 82 VAL A CA 1
ATOM 619 C C . VAL A 1 82 ? 12.566 3.869 11.498 1.00 86.06 82 VAL A C 1
ATOM 621 O O . VAL A 1 82 ? 11.356 3.647 11.515 1.00 86.06 82 VAL A O 1
ATOM 624 N N . GLU A 1 83 ? 13.228 4.276 12.581 1.00 86.38 83 GLU A N 1
ATOM 625 C CA . GLU A 1 83 ? 12.578 4.312 13.891 1.00 86.38 83 GLU A CA 1
ATOM 626 C C . GLU A 1 83 ? 11.398 5.282 13.939 1.00 86.38 83 GLU A C 1
ATOM 628 O O . GLU A 1 83 ? 10.372 4.993 14.552 1.00 86.38 83 GLU A O 1
ATOM 633 N N . LYS A 1 84 ? 11.532 6.443 13.285 1.00 90.19 84 LYS A N 1
ATOM 634 C CA . LYS A 1 84 ? 10.454 7.429 13.230 1.00 90.19 84 LYS A CA 1
ATOM 635 C C . LYS A 1 84 ? 9.231 6.841 12.527 1.00 90.19 84 LYS A C 1
ATOM 637 O O . LYS A 1 84 ? 8.134 6.943 13.061 1.00 90.19 84 LYS A O 1
ATOM 642 N N . VAL A 1 85 ? 9.425 6.204 11.371 1.00 91.69 85 VAL A N 1
ATOM 643 C CA . VAL A 1 85 ? 8.329 5.591 10.603 1.00 91.69 85 VAL A CA 1
ATOM 644 C C . VAL A 1 85 ? 7.618 4.514 11.420 1.00 91.69 85 VAL A C 1
ATOM 646 O O . VAL A 1 85 ? 6.393 4.466 11.425 1.00 91.69 85 VAL A O 1
ATOM 649 N N . LEU A 1 86 ? 8.362 3.701 12.169 1.00 90.12 86 LEU A N 1
ATOM 650 C CA . LEU A 1 86 ? 7.776 2.685 13.041 1.00 90.12 86 LEU A CA 1
ATOM 651 C C . LEU A 1 86 ? 6.995 3.266 14.213 1.00 90.12 86 LEU A C 1
ATOM 653 O O . LEU A 1 86 ? 5.921 2.762 14.538 1.00 90.12 86 LEU A O 1
ATOM 657 N N . ARG A 1 87 ? 7.512 4.327 14.843 1.00 90.25 87 ARG A N 1
ATOM 658 C CA . ARG A 1 87 ? 6.781 5.043 15.895 1.00 90.25 87 ARG A CA 1
ATOM 659 C C . ARG A 1 87 ? 5.473 5.609 15.350 1.00 90.25 87 ARG A C 1
ATOM 661 O O . ARG A 1 87 ? 4.427 5.390 15.957 1.00 90.25 87 ARG A O 1
ATOM 668 N N . ASP A 1 88 ? 5.518 6.264 14.194 1.00 92.50 88 ASP A N 1
ATOM 669 C CA . ASP A 1 88 ? 4.333 6.850 13.563 1.00 92.50 88 ASP A CA 1
ATOM 670 C C . ASP A 1 88 ? 3.312 5.765 13.160 1.00 92.50 88 ASP A C 1
ATOM 672 O O . ASP A 1 88 ? 2.112 5.925 13.398 1.00 92.50 88 ASP A O 1
ATOM 676 N N . PHE A 1 89 ? 3.782 4.630 12.628 1.00 91.88 89 PHE A N 1
ATOM 677 C CA . PHE A 1 89 ? 2.946 3.464 12.331 1.00 91.88 89 PHE A CA 1
ATOM 678 C C . PHE A 1 89 ? 2.270 2.918 13.597 1.00 91.88 89 PHE A C 1
ATOM 680 O O . PHE A 1 89 ? 1.049 2.767 13.626 1.00 91.88 89 PHE A O 1
ATOM 687 N N . ALA A 1 90 ? 3.026 2.692 14.676 1.00 90.00 90 ALA A N 1
ATOM 688 C CA . ALA A 1 90 ? 2.489 2.173 15.933 1.00 90.00 90 ALA A CA 1
ATOM 689 C C . ALA A 1 90 ? 1.442 3.110 16.560 1.00 90.00 90 ALA A C 1
ATOM 691 O O . ALA A 1 90 ? 0.417 2.643 17.062 1.00 90.00 90 ALA A O 1
ATOM 692 N N . VAL A 1 91 ? 1.661 4.428 16.507 1.00 89.69 91 VAL A N 1
ATOM 693 C CA . VAL A 1 91 ? 0.674 5.426 16.955 1.00 89.69 91 VAL A CA 1
ATOM 694 C C . VAL A 1 91 ? -0.608 5.325 16.127 1.00 89.69 91 VAL A C 1
ATOM 696 O O . VAL A 1 91 ? -1.701 5.262 16.691 1.00 89.69 91 VAL A O 1
ATOM 699 N N . ALA A 1 92 ? -0.485 5.247 14.801 1.00 89.44 92 ALA A N 1
ATOM 700 C CA . ALA A 1 92 ? -1.636 5.136 13.912 1.00 89.44 92 ALA A CA 1
ATOM 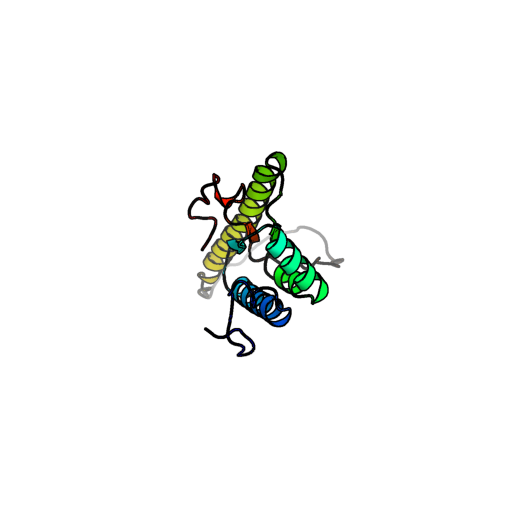701 C C . ALA A 1 92 ? -2.439 3.837 14.132 1.00 89.44 92 ALA A C 1
ATOM 703 O O . ALA A 1 92 ? -3.663 3.861 14.028 1.00 89.44 92 ALA A O 1
ATOM 704 N N . VAL A 1 93 ? -1.786 2.727 14.495 1.00 88.44 93 VAL A N 1
ATOM 705 C CA . VAL A 1 93 ? -2.467 1.470 14.862 1.00 88.44 93 VAL A CA 1
ATOM 706 C C . VAL A 1 93 ? -3.193 1.582 16.210 1.00 88.44 93 VAL A C 1
ATOM 708 O O . VAL A 1 93 ? -4.350 1.173 16.323 1.00 88.44 93 VAL A O 1
ATOM 711 N N . ARG A 1 94 ? -2.549 2.148 17.241 1.00 82.75 94 ARG A N 1
ATOM 712 C CA . ARG A 1 94 ? -3.102 2.213 18.611 1.00 82.75 94 ARG A CA 1
ATOM 713 C C . ARG A 1 94 ? -4.330 3.106 18.740 1.00 82.75 94 ARG A C 1
ATOM 715 O O . ARG A 1 94 ? -5.248 2.747 19.474 1.00 82.75 94 ARG A O 1
ATOM 722 N N . ASN A 1 95 ? -4.360 4.236 18.033 1.00 74.19 95 ASN A N 1
ATOM 723 C CA . ASN A 1 95 ? -5.478 5.181 18.115 1.00 74.19 95 ASN A CA 1
ATOM 724 C C . ASN A 1 95 ? -6.813 4.512 17.750 1.00 74.19 95 ASN A C 1
ATOM 726 O O . ASN A 1 95 ? -7.825 4.760 18.395 1.00 74.19 95 ASN A O 1
ATOM 730 N N . VAL A 1 96 ? -6.788 3.560 16.816 1.00 68.56 96 VAL A N 1
ATOM 731 C CA . VAL A 1 96 ? -7.979 2.798 16.416 1.00 68.56 96 VAL A CA 1
ATOM 732 C C . VAL A 1 96 ? -8.373 1.733 17.418 1.00 68.56 96 VAL A C 1
ATOM 734 O O . VAL A 1 96 ? -9.561 1.545 17.657 1.00 68.56 96 VAL A O 1
ATOM 737 N N . ARG A 1 97 ? -7.404 1.050 18.040 1.00 64.25 97 ARG A N 1
ATOM 738 C CA . ARG A 1 97 ? -7.699 0.051 19.080 1.00 64.25 97 ARG A CA 1
ATOM 739 C C . ARG A 1 97 ? -8.488 0.679 20.231 1.00 64.25 97 ARG A C 1
ATOM 741 O O . ARG A 1 97 ? -9.443 0.085 20.718 1.00 64.25 97 ARG A O 1
ATOM 748 N N . ASN A 1 98 ? -8.123 1.895 20.624 1.00 60.66 98 ASN A N 1
ATOM 749 C CA . ASN A 1 98 ? -8.782 2.607 21.716 1.00 60.66 98 ASN A CA 1
ATOM 750 C C . ASN A 1 98 ? -10.184 3.107 21.330 1.00 60.66 98 ASN A C 1
ATOM 752 O O . ASN A 1 98 ? -11.103 3.007 22.143 1.00 60.66 98 ASN A O 1
ATOM 756 N N . GLU A 1 99 ? -10.367 3.587 20.095 1.00 65.81 99 GLU A N 1
ATOM 757 C CA . GLU A 1 99 ? -11.680 3.988 19.565 1.00 65.81 99 GLU A CA 1
ATOM 758 C C . GLU A 1 99 ? -12.623 2.781 19.416 1.00 65.81 99 GLU A C 1
ATOM 760 O O . GLU A 1 99 ? -13.766 2.840 19.863 1.00 65.81 99 GLU A O 1
ATOM 765 N N . TRP A 1 100 ? -12.134 1.653 18.886 1.00 60.69 100 TRP A N 1
ATOM 766 C CA . TRP A 1 100 ? -12.900 0.407 18.758 1.00 60.69 100 TRP A CA 1
ATOM 767 C C . TRP A 1 100 ? -13.313 -0.174 20.114 1.00 60.69 100 TRP A C 1
ATOM 769 O O . TRP A 1 100 ? -14.473 -0.540 20.301 1.00 60.69 100 TRP A O 1
ATOM 779 N N . ASN A 1 101 ? -12.389 -0.232 21.079 1.00 61.72 101 ASN A N 1
ATOM 780 C CA . ASN A 1 101 ? -12.685 -0.735 22.423 1.00 61.72 101 ASN A CA 1
ATOM 781 C C . ASN A 1 101 ? -13.715 0.154 23.141 1.00 61.72 101 ASN A C 1
ATOM 783 O O . ASN A 1 101 ? -14.627 -0.358 23.791 1.00 61.72 101 ASN A O 1
ATOM 787 N N . SER A 1 102 ? -13.615 1.477 22.976 1.00 64.81 102 SER A N 1
ATOM 788 C CA . SER A 1 102 ? -14.580 2.436 23.532 1.00 64.81 102 SER A CA 1
ATOM 789 C C . SER A 1 102 ? -15.961 2.310 22.878 1.00 64.81 102 SER A C 1
ATOM 791 O O . SER A 1 102 ? -16.968 2.270 23.581 1.00 64.81 102 SER A O 1
ATOM 793 N N . ALA A 1 103 ? -16.024 2.178 21.548 1.00 61.91 103 ALA A N 1
ATOM 794 C CA . ALA A 1 103 ? -17.279 1.990 20.815 1.00 61.91 103 ALA A CA 1
ATOM 795 C C . ALA A 1 103 ? -17.958 0.649 21.149 1.00 61.91 103 ALA A C 1
ATOM 797 O O . ALA A 1 103 ? -19.173 0.596 21.326 1.00 61.91 103 ALA A O 1
ATOM 798 N N . SER A 1 104 ? -17.171 -0.419 21.311 1.00 59.97 104 SER A N 1
ATOM 799 C CA . SER A 1 104 ? -17.665 -1.748 21.699 1.00 59.97 104 SER A CA 1
ATOM 800 C C . SER A 1 104 ? -18.194 -1.781 23.139 1.00 59.97 104 SER A C 1
ATOM 802 O O . SER A 1 104 ? -19.140 -2.507 23.426 1.00 59.97 104 SER A O 1
ATOM 804 N N . THR A 1 105 ? -17.627 -0.968 24.039 1.00 58.91 105 THR A N 1
ATOM 805 C CA . THR A 1 105 ? -18.105 -0.833 25.429 1.00 58.91 105 THR A CA 1
ATOM 806 C C . THR A 1 105 ? -19.395 -0.008 25.498 1.00 58.91 105 THR A C 1
ATOM 808 O O . THR A 1 105 ? -20.306 -0.350 26.245 1.00 58.91 105 THR A O 1
ATOM 811 N N . ALA A 1 106 ? -19.519 1.043 24.677 1.00 57.53 106 ALA A N 1
ATOM 812 C CA . ALA A 1 106 ? -20.726 1.871 24.606 1.00 57.53 106 ALA A CA 1
ATOM 813 C C . ALA A 1 106 ? -21.927 1.148 23.963 1.00 57.53 106 ALA A C 1
ATOM 815 O O . ALA A 1 106 ? -23.067 1.399 24.344 1.00 57.53 106 ALA A O 1
ATOM 816 N N . ALA A 1 107 ? -21.687 0.228 23.023 1.00 57.50 107 ALA A N 1
ATOM 817 C CA . ALA A 1 107 ? -22.737 -0.562 22.375 1.00 57.50 107 ALA A CA 1
ATOM 818 C C . ALA A 1 107 ? -23.337 -1.672 23.269 1.00 57.50 107 ALA A C 1
ATOM 820 O O . ALA A 1 107 ? -24.338 -2.276 22.890 1.00 57.50 107 ALA A O 1
ATOM 821 N N . GLY A 1 108 ? -22.748 -1.943 24.443 1.00 49.03 108 GLY A N 1
ATOM 822 C CA . GLY A 1 108 ? -23.202 -2.968 25.392 1.00 49.03 108 GLY A CA 1
ATOM 823 C C . GLY A 1 108 ? -24.189 -2.487 26.464 1.00 49.03 108 GLY A C 1
ATOM 824 O O . GLY A 1 108 ? -24.714 -3.310 27.211 1.00 49.03 108 GLY A O 1
ATOM 825 N N . THR A 1 109 ? -24.471 -1.184 26.557 1.00 46.28 109 THR A N 1
ATOM 826 C CA . THR A 1 109 ? -25.405 -0.644 27.556 1.00 46.28 109 THR A CA 1
ATOM 827 C C . THR A 1 109 ? -26.790 -0.490 26.935 1.00 46.28 109 THR A C 1
ATOM 829 O O . THR A 1 109 ? -27.130 0.554 26.383 1.00 46.28 109 THR A O 1
ATOM 832 N N . THR A 1 110 ? -27.620 -1.531 27.016 1.00 41.50 110 THR A N 1
ATOM 833 C CA . THR A 1 110 ? -29.065 -1.387 26.791 1.00 41.50 110 THR A CA 1
ATOM 834 C C . THR A 1 110 ? -29.629 -0.359 27.777 1.00 41.50 110 THR A C 1
ATOM 836 O O . THR A 1 110 ? -29.441 -0.529 28.985 1.00 41.50 110 THR A O 1
ATOM 839 N N . PRO A 1 111 ? -30.350 0.682 27.325 1.00 40.41 111 PRO A N 1
ATOM 840 C CA . PRO A 1 111 ? -31.100 1.533 28.227 1.00 40.41 111 PRO A CA 1
ATOM 841 C C . PRO A 1 111 ? -32.310 0.742 28.730 1.00 40.41 111 PRO A C 1
ATOM 843 O O . PRO A 1 111 ? -33.357 0.698 28.085 1.00 40.41 111 PRO A O 1
ATOM 846 N N . THR A 1 112 ? -32.175 0.096 29.891 1.00 39.94 112 THR A N 1
ATOM 847 C CA . THR A 1 112 ? -33.341 -0.348 30.657 1.00 39.94 112 THR A CA 1
ATOM 848 C C . THR A 1 112 ? -34.142 0.900 30.988 1.00 39.94 112 THR A C 1
ATOM 850 O O . THR A 1 112 ? -33.716 1.756 31.761 1.00 39.94 112 THR A O 1
ATOM 853 N N . THR A 1 113 ? -35.292 1.025 30.334 1.00 40.66 113 THR A N 1
ATOM 854 C CA . THR A 1 113 ? -36.241 2.111 30.539 1.00 40.66 113 THR A CA 1
ATOM 855 C C . THR A 1 113 ? -36.863 1.925 31.921 1.00 40.66 113 THR A C 1
ATOM 857 O O . THR A 1 113 ? -37.868 1.237 32.078 1.00 40.66 113 THR A O 1
ATOM 860 N N . ALA A 1 114 ? -36.231 2.490 32.949 1.00 38.66 114 ALA A N 1
ATOM 861 C CA . ALA A 1 114 ? -36.824 2.609 34.270 1.00 38.66 114 ALA A CA 1
ATOM 862 C C . ALA A 1 114 ? -37.855 3.743 34.221 1.00 38.66 114 ALA A C 1
ATOM 864 O O . ALA A 1 114 ? -37.529 4.928 34.259 1.00 38.66 114 ALA A O 1
ATOM 865 N N . ARG A 1 115 ? -39.115 3.343 34.063 1.00 35.44 115 ARG A N 1
ATOM 866 C CA . ARG A 1 115 ? -40.310 4.168 34.231 1.00 35.44 115 ARG A CA 1
ATOM 867 C C . ARG A 1 115 ? -40.311 4.745 35.653 1.00 35.44 115 ARG A C 1
ATOM 869 O O . ARG A 1 115 ? -40.438 3.994 36.613 1.00 35.44 115 ARG A O 1
ATOM 876 N N . GLY A 1 116 ? -40.121 6.058 35.768 1.00 34.47 116 GLY A N 1
ATOM 877 C CA . GLY A 1 116 ? -40.178 6.792 37.032 1.00 34.47 116 GLY A CA 1
ATOM 878 C C . GLY A 1 116 ? -41.597 7.245 37.379 1.00 34.47 116 GLY A C 1
ATOM 879 O O . GLY A 1 116 ? -42.343 7.680 36.503 1.00 34.47 116 GLY A O 1
ATOM 880 N N . GLU A 1 117 ? -41.930 7.192 38.667 1.00 31.97 117 GLU A N 1
ATOM 881 C CA . GLU A 1 117 ? -43.017 7.950 39.287 1.00 31.97 117 GLU A CA 1
ATOM 882 C C . GLU A 1 117 ? -42.446 8.777 40.452 1.00 31.97 117 GLU A C 1
ATOM 884 O O . GLU A 1 117 ? -41.762 8.234 41.315 1.00 31.97 117 GLU A O 1
ATOM 889 N N . GLY A 1 118 ? -42.773 10.077 40.471 1.00 29.50 118 GLY A N 1
ATOM 890 C CA . GLY A 1 118 ? -42.957 10.879 41.690 1.00 29.50 118 GLY A CA 1
ATOM 891 C C . GLY A 1 118 ? -41.767 11.673 42.250 1.00 29.50 118 GLY A C 1
ATOM 892 O O . GLY A 1 118 ? -40.822 11.099 42.777 1.00 29.50 118 GLY A O 1
ATOM 893 N N . GLY A 1 119 ? -41.892 13.010 42.274 1.00 29.98 119 GLY A N 1
ATOM 894 C CA . GLY A 1 119 ? -41.163 13.866 43.228 1.00 29.98 119 GLY A CA 1
ATOM 895 C C . GLY A 1 119 ? -40.883 15.300 42.761 1.00 29.98 119 GLY A C 1
ATOM 896 O O . GLY A 1 119 ? -40.031 15.526 41.914 1.00 29.98 119 GLY A O 1
ATOM 897 N N . THR A 1 120 ? -41.597 16.268 43.332 1.00 30.14 120 THR A N 1
ATOM 898 C CA . THR A 1 120 ? -41.563 17.719 43.063 1.00 30.14 120 THR A CA 1
ATOM 899 C C . THR A 1 120 ? -40.482 18.497 43.842 1.00 30.14 120 THR A C 1
ATOM 901 O O . THR A 1 120 ? -40.163 18.102 44.957 1.00 30.14 120 THR A O 1
ATOM 904 N N . HIS A 1 121 ? -40.120 19.681 43.303 1.00 35.34 121 HIS A N 1
ATOM 905 C CA . HIS A 1 121 ? -39.669 20.958 43.929 1.00 35.34 121 HIS A CA 1
ATOM 906 C C . HIS A 1 121 ? -38.206 21.476 43.766 1.00 35.34 121 HIS A C 1
ATOM 908 O O . HIS A 1 121 ? -37.264 20.868 44.254 1.00 35.34 121 HIS A O 1
ATOM 914 N N . THR A 1 122 ? -38.135 22.703 43.185 1.00 31.30 122 THR A N 1
ATOM 915 C CA . THR A 1 122 ? -37.179 23.860 43.289 1.00 31.30 122 THR A CA 1
ATOM 916 C C . THR A 1 122 ? -35.693 23.665 42.906 1.00 31.30 122 THR A C 1
ATOM 918 O O . THR A 1 122 ? -35.146 22.613 43.179 1.00 31.30 122 THR A O 1
ATOM 921 N N . ASP A 1 123 ? -34.919 24.590 42.312 1.00 28.05 123 ASP A N 1
ATOM 922 C CA . ASP A 1 123 ? -34.981 26.052 42.129 1.00 28.05 123 ASP A CA 1
ATOM 923 C C . ASP A 1 123 ? -34.002 26.518 41.003 1.00 28.05 123 ASP A C 1
ATOM 925 O O . ASP A 1 123 ? -33.060 25.810 40.661 1.00 28.05 123 ASP A O 1
ATOM 929 N N . SER A 1 124 ? -34.247 27.725 40.482 1.00 28.88 124 SER A N 1
ATOM 930 C CA . SER A 1 124 ? -33.360 28.768 39.912 1.00 28.88 124 SER A CA 1
ATOM 931 C C . SER A 1 124 ? -32.098 28.490 39.047 1.00 28.88 124 SER A C 1
ATOM 933 O O . SER A 1 124 ? -31.082 27.973 39.495 1.00 28.88 124 SER A O 1
ATOM 935 N N . GLN A 1 125 ? -32.156 29.073 37.835 1.00 27.08 125 GLN A N 1
ATOM 936 C CA . GLN A 1 125 ? -31.147 29.894 37.120 1.00 27.08 125 GLN A CA 1
ATOM 937 C C . GLN A 1 125 ? -29.726 29.371 36.832 1.00 27.08 125 GLN A C 1
ATOM 939 O O . GLN A 1 125 ? -28.872 29.413 37.701 1.00 27.08 125 GLN A O 1
ATOM 944 N N . TYR A 1 126 ? -29.419 29.174 35.536 1.00 24.69 126 TYR A N 1
ATOM 945 C CA . TYR A 1 126 ? -28.207 29.701 34.874 1.00 24.69 126 TYR A CA 1
ATOM 946 C C . TYR A 1 126 ? -28.473 30.013 33.384 1.00 24.69 126 TYR A C 1
ATOM 948 O O . TYR A 1 126 ? -29.422 29.529 32.773 1.00 24.69 126 TYR A O 1
ATOM 956 N N . HIS A 1 127 ? -27.662 30.922 32.852 1.00 28.64 127 HIS A N 1
ATOM 957 C CA . HIS A 1 127 ? -27.900 31.808 31.716 1.00 28.64 127 HIS A CA 1
ATOM 958 C C . HIS A 1 127 ? -27.805 31.233 30.283 1.00 28.64 127 HIS A C 1
ATOM 960 O O . HIS A 1 127 ? -27.041 30.321 30.001 1.00 28.64 127 HIS A O 1
ATOM 966 N N . SER A 1 128 ? -28.511 31.970 29.407 1.00 31.48 128 SER A N 1
ATOM 967 C CA . SER A 1 128 ? -28.235 32.370 28.010 1.00 31.48 128 SER A CA 1
ATOM 968 C C . SER A 1 128 ? -28.318 31.360 26.854 1.00 31.48 128 SER A C 1
ATOM 970 O O . SER A 1 128 ? -28.002 30.180 26.922 1.00 31.48 128 SER A O 1
ATOM 972 N N . ARG A 1 129 ? -28.839 31.896 25.745 1.00 28.67 129 ARG A N 1
ATOM 973 C CA . ARG A 1 129 ? -29.404 31.219 24.581 1.00 28.67 129 ARG A CA 1
ATOM 974 C C . ARG A 1 129 ? -28.628 31.614 23.321 1.00 28.67 129 ARG A C 1
ATOM 976 O O . ARG A 1 129 ? -28.381 32.791 23.100 1.00 28.67 129 ARG A O 1
ATOM 983 N N . ALA A 1 130 ? -28.430 30.595 22.483 1.00 28.22 130 ALA A N 1
ATOM 984 C CA . ALA A 1 130 ? -28.384 30.586 21.017 1.00 28.22 130 ALA A CA 1
ATOM 985 C C . ALA A 1 130 ? -27.083 30.912 20.245 1.00 28.22 130 ALA A C 1
ATOM 987 O O . ALA A 1 130 ? -26.649 32.050 20.134 1.00 28.22 130 ALA A O 1
ATOM 988 N N . ALA A 1 131 ? -26.676 29.858 19.522 1.00 29.08 131 ALA A N 1
ATOM 989 C CA . ALA A 1 131 ? -26.538 29.781 18.061 1.00 29.08 131 ALA A CA 1
ATOM 990 C C . ALA A 1 131 ? -25.195 30.156 17.414 1.00 29.08 131 ALA A C 1
ATOM 992 O O . ALA A 1 131 ? -24.724 31.282 17.489 1.00 29.08 131 ALA A O 1
ATOM 993 N N . GLY A 1 132 ? -24.654 29.190 16.659 1.00 26.86 132 GLY A N 1
ATOM 994 C CA . GLY A 1 132 ? -23.575 29.419 15.695 1.00 26.86 132 GLY A CA 1
ATOM 995 C C . GLY A 1 132 ? -22.681 28.210 15.418 1.00 26.86 132 GLY A C 1
ATOM 996 O O . GLY A 1 132 ? -21.468 28.363 15.362 1.00 26.86 132 GLY A O 1
ATOM 997 N N . GLY A 1 133 ? -23.238 27.001 15.290 1.00 32.44 133 GLY A N 1
ATOM 998 C CA . GLY A 1 133 ? -22.480 25.828 14.852 1.00 32.44 133 GLY A CA 1
ATOM 999 C C . GLY A 1 133 ? -22.404 25.764 13.330 1.00 32.44 133 GLY A C 1
ATOM 1000 O O . GLY A 1 133 ? -23.446 25.615 12.715 1.00 32.44 133 GLY A O 1
ATOM 1001 N N . LEU A 1 134 ? -21.195 25.861 12.770 1.00 32.22 134 LEU A N 1
ATOM 1002 C CA . LEU A 1 134 ? -20.736 25.526 11.405 1.00 32.22 134 LEU A CA 1
ATOM 1003 C C . LEU A 1 134 ? -19.191 25.620 11.504 1.00 32.22 134 LEU A C 1
ATOM 1005 O O . LEU A 1 134 ? -18.687 26.652 11.919 1.00 32.22 134 LEU A O 1
ATOM 1009 N N . ALA A 1 135 ? -18.332 24.639 11.245 1.00 34.31 135 ALA A N 1
ATOM 1010 C CA . ALA A 1 135 ? -18.427 23.415 10.483 1.00 34.31 135 ALA A CA 1
ATOM 1011 C C . ALA A 1 135 ? -17.648 22.308 11.213 1.00 34.31 135 ALA A C 1
ATOM 1013 O O . ALA A 1 135 ? -16.465 22.453 11.527 1.00 34.31 135 ALA A O 1
ATOM 1014 N N . GLY A 1 136 ? -18.311 21.181 11.466 1.00 29.02 136 GLY A N 1
ATOM 1015 C CA . GLY A 1 136 ? -17.624 19.955 11.840 1.00 29.02 136 GLY A CA 1
ATOM 1016 C C . GLY A 1 136 ? -16.779 19.500 10.658 1.00 29.02 136 GLY A C 1
ATOM 1017 O O . GLY A 1 136 ? -17.310 19.005 9.668 1.00 29.02 136 GLY A O 1
ATOM 1018 N N . SER A 1 137 ? -15.461 19.676 10.751 1.00 37.62 137 SER A N 1
ATOM 1019 C CA . SER A 1 137 ? -14.534 18.922 9.914 1.00 37.62 137 SER A CA 1
ATOM 1020 C C . SER A 1 137 ? -14.784 17.453 10.233 1.00 37.62 137 SER A C 1
ATOM 1022 O O . SER A 1 137 ? -14.521 17.015 11.356 1.00 37.62 137 SER A O 1
ATOM 1024 N N . ALA A 1 138 ? -15.401 16.723 9.301 1.00 36.88 138 ALA A N 1
ATOM 1025 C CA . ALA A 1 138 ? -15.673 15.304 9.450 1.00 36.88 138 ALA A CA 1
ATOM 1026 C C . ALA A 1 138 ? -14.331 14.595 9.659 1.00 36.88 138 ALA A C 1
ATOM 1028 O O . ALA A 1 138 ? -13.582 14.338 8.715 1.00 36.88 138 ALA A O 1
ATOM 1029 N N . LYS A 1 139 ? -13.988 14.346 10.924 1.00 37.53 139 LYS A N 1
ATOM 1030 C CA . LYS A 1 139 ? -12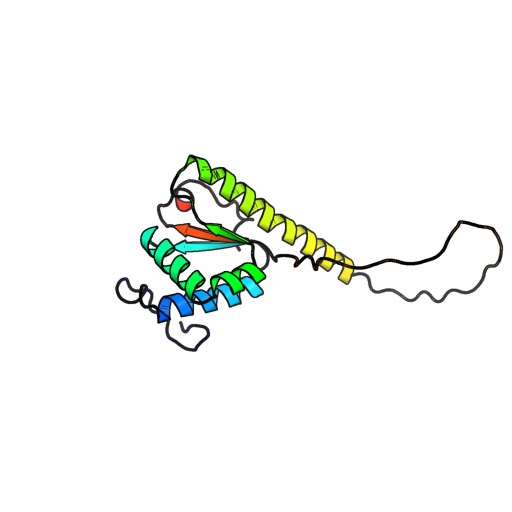.769 13.653 11.311 1.00 37.53 139 LYS A CA 1
ATOM 1031 C C . LYS A 1 139 ? -12.976 12.199 10.914 1.00 37.53 139 LYS A C 1
ATOM 1033 O O . LYS A 1 139 ? -13.522 11.421 11.684 1.00 37.53 139 LYS A O 1
ATOM 1038 N N . ALA A 1 140 ? -12.610 11.862 9.679 1.00 44.81 140 ALA A N 1
ATOM 1039 C CA . ALA A 1 140 ? -12.578 10.487 9.214 1.00 44.81 140 ALA A CA 1
ATOM 1040 C C . ALA A 1 140 ? -11.670 9.709 10.174 1.00 44.81 140 ALA A C 1
ATOM 1042 O O . ALA A 1 140 ? -10.449 9.896 10.171 1.00 44.81 140 ALA A O 1
ATOM 1043 N N . SER A 1 141 ? -12.269 8.907 11.053 1.00 53.75 141 SER A N 1
ATOM 1044 C CA . SER A 1 141 ? -11.557 8.018 11.961 1.00 53.75 141 SER A CA 1
ATOM 1045 C C . SER A 1 141 ? -10.867 6.962 11.104 1.00 53.75 141 SER A C 1
ATOM 1047 O O . SER A 1 141 ? -11.459 5.990 10.642 1.00 53.75 141 SER A O 1
ATOM 1049 N N . ARG A 1 142 ? -9.600 7.218 10.769 1.00 63.91 142 ARG A N 1
ATOM 1050 C CA . ARG A 1 142 ? -8.789 6.306 9.960 1.00 63.91 142 ARG A CA 1
ATOM 1051 C C . ARG A 1 142 ? -8.615 5.009 10.735 1.00 63.91 142 ARG A C 1
ATOM 1053 O O . ARG A 1 142 ? -7.980 5.044 11.779 1.00 63.91 142 ARG A O 1
ATOM 1060 N N . ALA A 1 143 ? -9.105 3.890 10.200 1.00 74.06 143 ALA A N 1
ATOM 1061 C CA . ALA A 1 143 ? -9.197 2.566 10.830 1.00 74.06 143 ALA A CA 1
ATOM 1062 C C . ALA A 1 143 ? -7.845 1.818 10.985 1.00 74.06 143 ALA A C 1
ATOM 1064 O O . ALA A 1 143 ? -7.786 0.585 11.016 1.00 74.06 143 ALA A O 1
ATOM 1065 N N . GLY A 1 144 ? -6.738 2.556 11.103 1.00 89.19 144 GLY A N 1
ATOM 1066 C CA . GLY A 1 144 ? -5.422 2.049 11.472 1.00 89.19 144 GLY A CA 1
ATOM 1067 C C . GLY A 1 144 ? -4.362 2.439 10.455 1.00 89.19 144 GLY A C 1
ATOM 1068 O O . GLY A 1 144 ? -4.410 3.527 9.870 1.00 89.19 144 GLY A O 1
ATOM 1069 N N . ALA A 1 145 ? -3.393 1.556 10.238 1.00 94.12 145 ALA A N 1
ATOM 1070 C CA . ALA A 1 145 ? -2.253 1.833 9.376 1.00 94.12 145 ALA A CA 1
ATOM 1071 C C . ALA A 1 145 ? -1.877 0.639 8.505 1.00 94.12 145 ALA A C 1
ATOM 1073 O O . ALA A 1 145 ? -2.078 -0.509 8.887 1.00 94.12 145 ALA A O 1
ATOM 1074 N N . VAL A 1 146 ? -1.300 0.921 7.342 1.00 95.38 146 VAL A N 1
ATOM 1075 C CA . VAL A 1 146 ? -0.664 -0.076 6.483 1.00 95.38 146 VAL A CA 1
ATOM 1076 C C . VAL A 1 146 ? 0.786 0.321 6.228 1.00 95.38 146 VAL A C 1
ATOM 1078 O O . VAL A 1 146 ? 1.059 1.482 5.920 1.00 95.38 146 VAL A O 1
ATOM 1081 N N . MET A 1 147 ? 1.716 -0.622 6.370 1.00 95.38 147 MET A N 1
ATOM 1082 C CA . MET A 1 147 ? 3.138 -0.408 6.107 1.00 95.38 147 MET A CA 1
ATOM 1083 C C . MET A 1 147 ? 3.602 -1.224 4.902 1.00 95.38 147 MET A C 1
ATOM 1085 O O . MET A 1 147 ? 3.453 -2.442 4.868 1.00 95.38 147 MET A O 1
ATOM 1089 N N . LEU A 1 148 ? 4.159 -0.532 3.909 1.00 95.94 148 LEU A N 1
ATOM 1090 C CA . LEU A 1 148 ? 4.726 -1.105 2.692 1.00 95.94 148 LEU A CA 1
ATOM 1091 C C . LEU A 1 148 ? 6.231 -1.341 2.899 1.00 95.94 148 LEU A C 1
ATOM 1093 O O . LEU A 1 148 ? 7.019 -0.391 2.862 1.00 95.94 148 LEU A O 1
ATOM 1097 N N . CYS A 1 149 ? 6.606 -2.594 3.13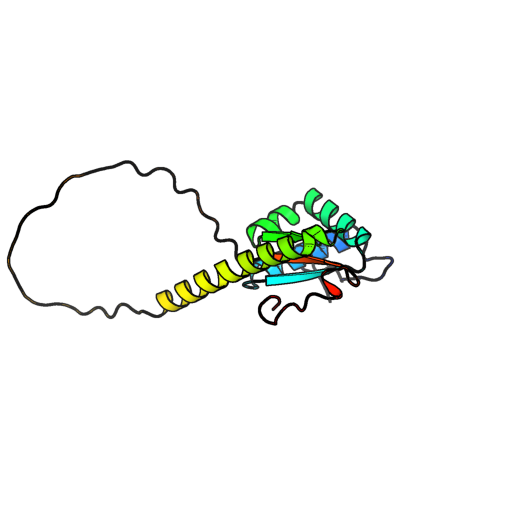7 1.00 93.56 149 CYS A N 1
ATOM 1098 C CA . CYS A 1 149 ? 7.943 -3.067 3.498 1.00 93.56 149 CYS A CA 1
ATOM 1099 C C . CYS A 1 149 ? 8.634 -3.820 2.366 1.00 93.56 149 CYS A C 1
ATOM 1101 O O . CYS A 1 149 ? 8.006 -4.234 1.395 1.00 93.56 149 CYS A O 1
ATOM 1103 N N . VAL A 1 150 ? 9.934 -4.046 2.512 1.00 92.25 150 VAL A N 1
ATOM 1104 C CA . VAL A 1 150 ? 10.749 -4.834 1.588 1.00 92.25 150 VAL A CA 1
ATOM 1105 C C . VAL A 1 150 ? 11.411 -5.987 2.338 1.00 92.25 150 VAL A C 1
ATOM 1107 O O . VAL A 1 150 ? 11.979 -5.786 3.406 1.00 92.25 150 VAL A O 1
ATOM 1110 N N . CYS A 1 151 ? 11.361 -7.198 1.779 1.00 86.38 151 CYS A N 1
ATOM 1111 C CA . CYS A 1 151 ? 12.097 -8.351 2.304 1.00 86.38 151 CYS A CA 1
ATOM 1112 C C . CYS A 1 151 ? 13.612 -8.110 2.215 1.00 86.38 151 CYS A C 1
ATOM 1114 O O . CYS A 1 151 ? 14.102 -7.681 1.171 1.00 86.38 151 CYS A O 1
ATOM 1116 N N . GLY A 1 152 ? 14.355 -8.388 3.290 1.00 78.19 152 GLY A N 1
ATOM 1117 C CA . GLY A 1 152 ? 15.777 -8.022 3.398 1.00 78.19 152 GLY A CA 1
ATOM 1118 C C . GLY A 1 152 ? 16.006 -6.508 3.533 1.00 78.19 152 GLY A C 1
ATOM 1119 O O . GLY A 1 152 ? 17.125 -6.015 3.427 1.00 78.19 152 GLY A O 1
ATOM 1120 N N . GLY A 1 153 ? 14.933 -5.737 3.720 1.00 75.12 153 GLY A N 1
ATOM 1121 C CA . GLY A 1 153 ? 14.989 -4.337 4.106 1.00 75.12 153 GLY A CA 1
ATOM 1122 C C . GLY A 1 153 ? 15.281 -4.178 5.598 1.00 75.12 153 GLY A C 1
ATOM 1123 O O . GLY A 1 153 ? 15.120 -5.104 6.397 1.00 75.12 153 GLY A O 1
ATOM 1124 N N . LYS A 1 154 ? 15.659 -2.964 5.998 1.00 76.62 154 LYS A N 1
ATOM 1125 C CA . LYS A 1 154 ? 16.013 -2.635 7.385 1.00 76.62 154 LYS A CA 1
ATOM 1126 C C . LYS A 1 154 ? 14.863 -2.853 8.364 1.00 76.62 154 LYS A C 1
ATOM 1128 O O . LYS A 1 154 ? 15.121 -3.185 9.517 1.00 76.62 154 LYS A O 1
ATOM 1133 N N . LEU A 1 155 ? 13.616 -2.702 7.916 1.00 72.12 155 LEU A N 1
ATOM 1134 C CA . LEU A 1 155 ? 12.449 -3.022 8.741 1.00 72.12 155 LEU A CA 1
ATOM 1135 C C . LEU A 1 155 ? 12.248 -4.530 8.899 1.00 72.12 155 LEU A C 1
ATOM 1137 O O . LEU A 1 155 ? 11.798 -4.967 9.951 1.00 72.12 155 LEU A O 1
ATOM 1141 N N . SER A 1 156 ? 12.600 -5.320 7.883 1.00 69.62 156 SER A N 1
ATOM 1142 C CA . SER A 1 156 ? 12.408 -6.775 7.892 1.00 69.62 156 SER A CA 1
ATOM 1143 C C . SER A 1 156 ? 13.517 -7.560 8.606 1.00 69.62 156 SER A C 1
ATOM 1145 O O . SER A 1 156 ? 13.272 -8.683 9.027 1.00 69.62 156 SER A O 1
ATOM 1147 N N . GLU A 1 157 ? 14.721 -6.989 8.750 1.00 65.25 157 GLU A N 1
ATOM 1148 C CA . GLU A 1 157 ? 15.899 -7.704 9.275 1.00 65.25 157 GLU A CA 1
ATOM 1149 C C . GLU A 1 157 ? 16.101 -7.587 10.796 1.00 65.25 157 GLU A C 1
ATOM 1151 O O . GLU A 1 157 ? 16.758 -8.443 11.380 1.00 65.25 157 GLU A O 1
ATOM 1156 N N . GLY A 1 158 ? 15.585 -6.543 11.457 1.00 54.75 158 GLY A N 1
ATOM 1157 C CA . GLY A 1 158 ? 15.997 -6.249 12.841 1.00 54.75 158 GLY A CA 1
ATOM 1158 C C . GLY A 1 158 ? 14.970 -5.570 13.735 1.00 54.75 158 GLY A C 1
ATOM 1159 O O . GLY A 1 158 ? 15.280 -5.256 14.883 1.00 54.75 158 GLY A O 1
ATOM 1160 N N . ILE A 1 159 ? 13.751 -5.334 13.251 1.00 56.12 159 ILE A N 1
ATOM 1161 C CA . ILE A 1 159 ? 12.709 -4.691 14.048 1.00 56.12 159 ILE A CA 1
ATOM 1162 C C . ILE A 1 159 ? 11.592 -5.697 14.199 1.00 56.12 159 ILE A C 1
ATOM 1164 O O . ILE A 1 159 ? 10.715 -5.821 13.352 1.00 56.12 159 ILE A O 1
ATOM 1168 N N . ASN A 1 160 ? 11.677 -6.444 15.298 1.00 54.16 160 ASN A N 1
ATOM 1169 C CA . ASN A 1 160 ? 10.639 -7.360 15.721 1.00 54.16 160 ASN A CA 1
ATOM 1170 C C . ASN A 1 160 ? 9.324 -6.572 15.801 1.00 54.16 160 ASN A C 1
ATOM 1172 O O . ASN A 1 160 ? 9.146 -5.728 16.690 1.00 54.16 160 ASN A O 1
ATOM 1176 N N . PHE A 1 161 ? 8.439 -6.795 14.830 1.00 56.25 161 PHE A N 1
ATOM 1177 C CA . PHE A 1 161 ? 7.054 -6.372 14.898 1.00 56.25 161 PHE A CA 1
ATOM 1178 C C . PHE A 1 161 ? 6.463 -7.106 16.091 1.00 56.25 161 PHE A C 1
ATOM 1180 O O . PHE A 1 161 ? 5.975 -8.217 15.941 1.00 56.25 161 PHE A O 1
ATOM 1187 N N . LYS A 1 162 ? 6.572 -6.523 17.294 1.00 52.59 162 LYS A N 1
ATOM 1188 C CA . LYS A 1 162 ? 5.905 -7.067 18.480 1.00 52.59 162 LYS A CA 1
ATOM 1189 C C . LYS A 1 162 ? 4.471 -7.383 18.066 1.00 52.59 162 LYS A C 1
ATOM 1191 O O . LYS A 1 162 ? 3.862 -6.526 17.422 1.00 52.59 162 LYS A O 1
ATOM 1196 N N . ASP A 1 163 ? 3.981 -8.569 18.429 1.00 52.19 163 ASP A N 1
ATOM 1197 C CA . ASP A 1 163 ? 2.757 -9.255 17.955 1.00 52.19 163 ASP A CA 1
ATOM 1198 C C . ASP A 1 163 ? 1.464 -8.405 17.893 1.00 52.19 163 ASP A C 1
ATOM 1200 O O . ASP A 1 163 ? 0.420 -8.834 17.411 1.00 52.19 163 ASP A O 1
ATOM 1204 N N . GLU A 1 164 ? 1.506 -7.165 18.371 1.00 50.31 164 GLU A N 1
ATOM 1205 C CA . GLU A 1 164 ? 0.445 -6.170 18.301 1.00 50.31 164 GLU A CA 1
ATOM 1206 C C . GLU A 1 164 ? 0.415 -5.333 17.003 1.00 50.31 164 GLU A C 1
ATOM 1208 O O . GLU A 1 164 ? -0.522 -4.554 16.822 1.00 50.31 164 GLU A O 1
ATOM 1213 N N . LEU A 1 165 ? 1.421 -5.432 16.123 1.00 55.78 165 LEU A N 1
ATOM 1214 C CA . LEU A 1 165 ? 1.591 -4.526 14.972 1.00 55.78 165 LEU A CA 1
ATOM 1215 C C . LEU A 1 165 ? 1.160 -5.094 13.611 1.00 55.78 165 LEU A C 1
ATOM 1217 O O . LEU A 1 165 ? 0.940 -4.312 12.683 1.00 55.78 165 LEU A O 1
ATOM 1221 N N . GLY A 1 166 ? 1.003 -6.411 13.496 1.00 54.47 166 GLY A N 1
ATOM 1222 C CA . GLY A 1 166 ? 0.441 -7.073 12.320 1.00 54.47 166 GLY A CA 1
ATOM 1223 C C . GLY A 1 166 ? -0.564 -8.131 12.756 1.00 54.47 166 GLY A C 1
ATOM 1224 O O . GLY A 1 166 ? -0.255 -8.935 13.632 1.00 54.47 166 GLY A O 1
ATOM 1225 N N . ARG A 1 167 ? -1.769 -8.100 12.187 1.00 49.91 167 ARG A N 1
ATOM 1226 C CA . ARG A 1 167 ? -2.783 -9.150 12.328 1.00 49.91 167 ARG A CA 1
ATOM 1227 C C . ARG A 1 167 ? -3.282 -9.566 10.957 1.00 49.91 167 ARG A C 1
ATOM 1229 O O . ARG A 1 167 ? -3.464 -8.658 10.116 1.00 49.91 167 ARG A O 1
#